Protein AF-A0A1G6KTE7-F1 (afdb_monomer_lite)

Sequence (61 aa):
MKKDNILFLLLAMITVAGIMCIGVAVAERSVWIAFIACIGIFLAMTIGFRLRKKNEARDER

pLDDT: mean 73.4, std 8.98, range [43.84, 86.44]

Structure (mmCIF, N/CA/C/O backbone):
data_AF-A0A1G6KTE7-F1
#
_entry.id   AF-A0A1G6KTE7-F1
#
loop_
_atom_site.group_PDB
_atom_site.id
_atom_site.type_symbol
_atom_site.label_atom_id
_atom_site.label_alt_id
_atom_site.label_comp_id
_atom_site.label_asym_id
_atom_site.label_entity_id
_atom_site.label_seq_id
_atom_site.pdbx_PDB_ins_code
_atom_site.Cartn_x
_atom_site.Cartn_y
_atom_site.Cartn_z
_atom_site.occupancy
_atom_site.B_iso_or_equiv
_atom_site.auth_seq_id
_atom_site.auth_comp_id
_atom_site.auth_asym_id
_atom_site.auth_atom_id
_atom_site.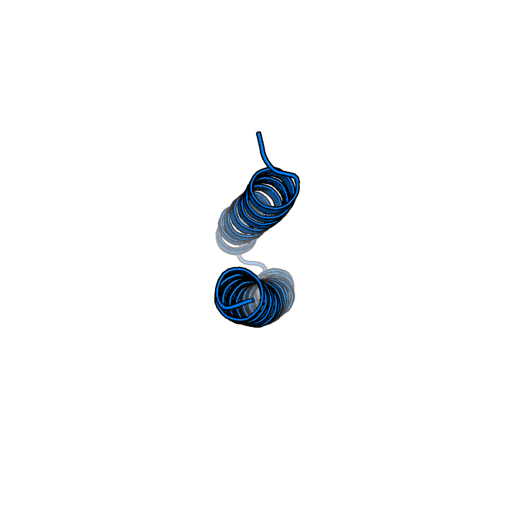pdbx_PDB_model_num
ATOM 1 N N . MET A 1 1 ? -16.164 16.429 10.485 1.00 50.66 1 MET A N 1
ATOM 2 C CA . MET A 1 1 ? -16.131 15.029 10.003 1.00 50.66 1 MET A CA 1
ATOM 3 C C . MET A 1 1 ? -15.764 14.111 11.159 1.00 50.66 1 MET A C 1
ATOM 5 O O . MET A 1 1 ? -14.894 14.486 11.937 1.00 50.66 1 MET A O 1
ATOM 9 N N . LYS A 1 2 ? -16.437 12.960 11.311 1.00 72.69 2 LYS A N 1
ATOM 10 C CA . LYS A 1 2 ? -16.102 11.963 12.347 1.00 72.69 2 LYS A CA 1
ATOM 11 C C . LYS A 1 2 ? -14.672 11.441 12.130 1.00 72.69 2 LYS A C 1
ATOM 13 O O . LYS A 1 2 ? -14.218 11.367 10.988 1.00 72.69 2 LYS A O 1
ATOM 18 N N . LYS A 1 3 ? -13.970 11.094 13.218 1.00 69.56 3 LYS A N 1
ATOM 19 C CA . LYS A 1 3 ? -12.575 10.606 13.181 1.00 69.56 3 LYS A CA 1
ATOM 20 C C . LYS A 1 3 ? -12.408 9.384 12.267 1.00 69.56 3 LYS A C 1
ATOM 22 O O . LYS A 1 3 ? -11.384 9.263 11.604 1.00 69.56 3 LYS A O 1
ATOM 27 N N . ASP A 1 4 ? -13.435 8.548 12.161 1.00 70.25 4 ASP A N 1
ATOM 28 C CA . ASP A 1 4 ? -13.432 7.357 11.308 1.00 70.25 4 ASP A CA 1
ATOM 29 C C . ASP A 1 4 ? -13.408 7.699 9.810 1.00 70.25 4 ASP A C 1
ATOM 31 O O . ASP A 1 4 ? -12.672 7.076 9.048 1.00 70.25 4 ASP A O 1
ATOM 35 N N . ASN A 1 5 ? -14.101 8.765 9.388 1.00 75.69 5 ASN A N 1
ATOM 36 C CA . ASN A 1 5 ? -14.068 9.227 7.994 1.00 75.69 5 ASN A CA 1
ATOM 37 C C . ASN A 1 5 ? -12.683 9.757 7.609 1.00 75.69 5 ASN A C 1
ATOM 39 O O . ASN A 1 5 ? -12.255 9.591 6.472 1.00 75.69 5 ASN A O 1
ATOM 43 N N . ILE A 1 6 ? -11.970 10.372 8.557 1.00 82.69 6 ILE A N 1
ATOM 44 C CA . ILE A 1 6 ? -10.603 10.858 8.341 1.00 82.69 6 ILE A CA 1
ATOM 45 C C . ILE A 1 6 ? -9.639 9.676 8.211 1.00 82.69 6 ILE A C 1
ATOM 47 O O . ILE A 1 6 ? -8.813 9.681 7.307 1.00 82.69 6 ILE A O 1
ATOM 51 N N . LEU A 1 7 ? -9.770 8.641 9.049 1.00 78.38 7 LEU A N 1
ATOM 52 C CA . LEU A 1 7 ? -8.966 7.417 8.938 1.00 78.38 7 LEU A CA 1
ATOM 53 C C . LEU A 1 7 ? -9.214 6.686 7.614 1.00 78.38 7 LEU A C 1
ATOM 55 O O . LEU A 1 7 ? -8.265 6.223 6.983 1.00 78.38 7 LEU A O 1
ATOM 59 N N . PHE A 1 8 ? -10.469 6.618 7.172 1.00 78.12 8 PHE A N 1
ATOM 60 C CA . PHE A 1 8 ? -10.823 6.019 5.889 1.00 78.12 8 PHE A CA 1
ATOM 61 C C . PHE A 1 8 ? -10.261 6.823 4.711 1.00 78.12 8 PHE A C 1
ATOM 63 O O . PHE A 1 8 ? -9.696 6.247 3.783 1.00 78.12 8 PHE A O 1
ATOM 70 N N . LEU A 1 9 ? -10.346 8.154 4.778 1.00 81.44 9 LEU A N 1
ATOM 71 C CA . LEU A 1 9 ? -9.785 9.051 3.771 1.00 81.44 9 LEU A CA 1
ATOM 72 C C . LEU A 1 9 ? -8.258 8.913 3.675 1.00 81.44 9 LEU A C 1
ATOM 74 O O . LEU A 1 9 ? -7.721 8.819 2.576 1.00 81.44 9 LEU A O 1
ATOM 78 N N . LEU A 1 10 ? -7.562 8.848 4.813 1.00 81.75 10 LEU A N 1
ATOM 79 C CA . LEU A 1 10 ? -6.104 8.702 4.871 1.00 81.75 10 LEU A CA 1
ATOM 80 C C . LEU A 1 10 ? -5.653 7.345 4.312 1.00 81.75 10 LEU A C 1
ATOM 82 O O . LEU A 1 10 ? -4.702 7.274 3.534 1.00 81.75 10 LEU A O 1
ATOM 86 N N . LEU A 1 11 ? -6.381 6.275 4.644 1.00 80.50 11 LEU A N 1
ATOM 87 C CA . LEU A 1 11 ? -6.136 4.944 4.097 1.00 80.50 11 LEU A CA 1
ATOM 88 C C . LEU A 1 11 ? -6.370 4.900 2.578 1.00 80.50 11 LEU A C 1
ATOM 90 O O . LEU A 1 11 ? -5.558 4.334 1.844 1.00 80.50 11 LEU A O 1
ATOM 94 N N . ALA A 1 12 ? -7.448 5.522 2.097 1.00 81.19 12 ALA A N 1
ATOM 95 C CA . ALA A 1 12 ? -7.742 5.624 0.671 1.00 81.19 12 ALA A CA 1
ATOM 96 C C . ALA A 1 12 ? -6.645 6.401 -0.074 1.00 81.19 12 ALA A C 1
ATOM 98 O O . ALA A 1 12 ? -6.185 5.958 -1.124 1.00 81.19 12 ALA A O 1
ATOM 99 N N . MET A 1 13 ? -6.163 7.506 0.499 1.00 85.56 13 MET A N 1
ATOM 100 C CA . MET A 1 13 ? -5.097 8.326 -0.080 1.00 85.56 13 MET A CA 1
ATOM 101 C C . MET A 1 13 ? -3.777 7.551 -0.211 1.00 85.56 13 MET A C 1
ATOM 103 O O . MET A 1 13 ? -3.152 7.574 -1.271 1.00 85.56 13 MET A O 1
ATOM 107 N N . ILE A 1 14 ? -3.392 6.796 0.824 1.00 81.38 14 ILE A N 1
ATOM 108 C CA . ILE A 1 14 ? -2.213 5.911 0.801 1.00 81.38 14 ILE A CA 1
ATOM 109 C C . ILE A 1 14 ? -2.368 4.811 -0.255 1.00 81.38 14 ILE A C 1
ATOM 111 O O . ILE A 1 14 ? -1.420 4.493 -0.970 1.00 81.38 14 ILE A O 1
ATOM 115 N N . THR A 1 15 ? -3.570 4.249 -0.385 1.00 82.75 15 THR A N 1
ATOM 116 C CA . THR A 1 15 ? -3.854 3.188 -1.360 1.00 82.75 15 THR A CA 1
ATOM 117 C C . THR A 1 15 ? -3.734 3.702 -2.795 1.00 82.75 15 THR A C 1
ATOM 119 O O . THR A 1 15 ? -3.077 3.070 -3.619 1.00 82.75 15 THR A O 1
ATOM 122 N N . VAL A 1 16 ? -4.311 4.871 -3.095 1.00 86.44 16 VAL A N 1
ATOM 123 C CA . VAL A 1 16 ? -4.204 5.511 -4.417 1.00 86.44 16 VAL A CA 1
ATOM 124 C C . VAL A 1 16 ? -2.749 5.844 -4.749 1.00 86.44 16 VAL A C 1
ATOM 126 O O . VAL A 1 16 ? -2.299 5.538 -5.852 1.00 86.44 16 VAL A O 1
ATOM 129 N N . ALA A 1 17 ? -1.991 6.388 -3.793 1.00 82.69 17 ALA A N 1
ATOM 130 C CA . ALA A 1 17 ? -0.563 6.648 -3.975 1.00 82.69 17 ALA A CA 1
ATOM 131 C C . ALA A 1 17 ? 0.227 5.357 -4.273 1.00 82.69 17 ALA A C 1
ATOM 133 O O . ALA A 1 17 ? 1.071 5.340 -5.167 1.00 82.69 17 ALA A O 1
ATOM 134 N N . GLY A 1 18 ? -0.094 4.251 -3.593 1.00 76.62 18 GLY A N 1
ATOM 135 C CA . GLY A 1 18 ? 0.510 2.941 -3.849 1.00 76.62 18 GLY A CA 1
ATOM 136 C C . GLY A 1 18 ? 0.219 2.400 -5.254 1.00 76.62 18 GLY A C 1
ATOM 137 O O . GLY A 1 18 ? 1.133 1.935 -5.933 1.00 76.62 18 GLY A O 1
ATOM 138 N N . ILE A 1 19 ? -1.029 2.511 -5.725 1.00 80.19 19 ILE A N 1
ATOM 139 C CA . ILE A 1 19 ? -1.418 2.110 -7.090 1.00 80.19 19 ILE A CA 1
ATOM 140 C C . ILE A 1 19 ? -0.700 2.977 -8.138 1.00 80.19 19 ILE A C 1
ATOM 142 O O . ILE A 1 19 ? -0.260 2.469 -9.169 1.00 80.19 19 ILE A O 1
ATOM 146 N N . MET A 1 20 ? -0.519 4.270 -7.866 1.00 81.00 20 MET A N 1
ATOM 147 C CA . MET A 1 20 ? 0.195 5.181 -8.763 1.00 81.00 20 MET A CA 1
ATOM 148 C C . MET A 1 20 ? 1.675 4.792 -8.914 1.00 81.00 20 MET A C 1
ATOM 150 O O . MET A 1 20 ? 2.177 4.720 -10.035 1.00 81.00 20 MET A O 1
ATOM 154 N N . CYS A 1 21 ? 2.349 4.439 -7.814 1.00 70.94 21 CYS A N 1
ATOM 155 C CA . CYS A 1 21 ? 3.722 3.921 -7.847 1.00 70.94 21 CYS A CA 1
ATOM 156 C C . CYS A 1 21 ? 3.845 2.609 -8.638 1.00 70.94 21 CYS A C 1
ATOM 158 O O . CYS A 1 21 ? 4.869 2.374 -9.274 1.00 70.94 21 CYS A O 1
ATOM 160 N N . ILE A 1 22 ? 2.804 1.772 -8.656 1.00 70.38 22 ILE A N 1
ATOM 161 C CA . ILE A 1 22 ? 2.778 0.544 -9.469 1.00 70.38 22 ILE A CA 1
ATOM 162 C C . ILE A 1 22 ? 2.736 0.867 -10.954 1.00 70.38 22 ILE A C 1
ATOM 164 O O . ILE A 1 22 ? 3.462 0.244 -11.722 1.00 70.38 22 ILE A O 1
ATOM 168 N N . GLY A 1 23 ? 1.936 1.855 -11.361 1.00 69.25 23 GLY A N 1
ATOM 169 C CA . GLY A 1 23 ? 1.908 2.317 -12.750 1.00 69.25 23 GLY A CA 1
ATOM 170 C C . GLY A 1 23 ? 3.290 2.764 -13.237 1.00 69.25 23 GLY A C 1
ATOM 171 O O . GLY A 1 23 ? 3.707 2.387 -14.330 1.00 69.25 23 GLY A O 1
ATOM 172 N N . VAL A 1 24 ? 4.033 3.482 -12.389 1.00 71.50 24 VAL A N 1
ATOM 173 C CA . VAL A 1 24 ? 5.415 3.908 -12.673 1.00 71.50 24 VAL A CA 1
ATOM 174 C C . VAL A 1 24 ? 6.372 2.709 -12.722 1.00 71.50 24 VAL A C 1
ATOM 176 O O . VAL A 1 24 ? 7.146 2.576 -13.665 1.00 71.50 24 VAL A O 1
ATOM 179 N N . ALA A 1 25 ? 6.268 1.780 -11.770 1.00 64.88 25 ALA A N 1
ATOM 180 C CA . ALA A 1 25 ? 7.092 0.571 -11.718 1.00 64.88 25 ALA A CA 1
ATOM 181 C C . ALA A 1 25 ? 6.911 -0.351 -12.937 1.00 64.88 25 ALA A C 1
ATOM 183 O O . ALA A 1 25 ? 7.870 -0.953 -13.425 1.00 64.88 25 ALA A O 1
ATOM 184 N N . VAL A 1 26 ? 5.673 -0.460 -13.429 1.00 65.94 26 VAL A N 1
ATOM 185 C CA . VAL A 1 26 ? 5.333 -1.212 -14.643 1.00 65.94 26 VAL A CA 1
ATOM 186 C C . VAL A 1 26 ? 5.875 -0.501 -15.886 1.00 65.94 26 VAL A C 1
ATOM 188 O O . VAL A 1 26 ? 6.406 -1.171 -16.772 1.00 65.94 26 VAL A O 1
ATOM 191 N N . ALA A 1 27 ? 5.807 0.835 -15.937 1.00 68.31 27 ALA A N 1
ATOM 192 C CA . ALA A 1 27 ? 6.342 1.632 -17.043 1.00 68.31 27 ALA A CA 1
ATOM 193 C C . ALA A 1 27 ? 7.872 1.520 -17.178 1.00 68.31 27 ALA A C 1
ATOM 195 O O . ALA A 1 27 ? 8.377 1.432 -18.295 1.00 68.31 27 ALA A O 1
ATOM 196 N N . GLU A 1 28 ? 8.608 1.429 -16.066 1.00 69.00 28 GLU A N 1
ATOM 197 C CA . GLU A 1 28 ? 10.069 1.236 -16.073 1.00 69.00 28 GLU A CA 1
ATOM 198 C C . GLU A 1 28 ? 10.516 -0.224 -16.302 1.00 69.00 28 GLU A C 1
ATOM 200 O O . GLU A 1 28 ? 11.710 -0.520 -16.316 1.00 69.00 28 GLU A O 1
ATOM 205 N N . ARG A 1 29 ? 9.580 -1.162 -16.522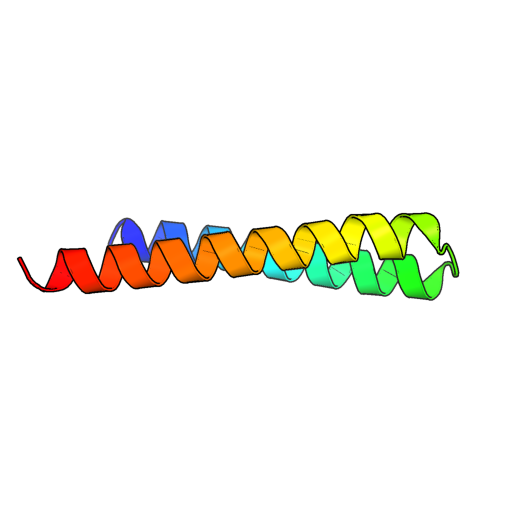 1.00 63.16 29 ARG A N 1
ATOM 206 C CA . ARG A 1 29 ? 9.850 -2.588 -16.803 1.00 63.16 29 ARG A CA 1
ATOM 207 C C . ARG A 1 29 ? 10.664 -3.311 -15.715 1.00 63.16 29 ARG A C 1
ATOM 209 O O . ARG A 1 29 ? 11.339 -4.303 -15.996 1.00 63.16 29 ARG A O 1
ATOM 216 N N . SER A 1 30 ? 10.586 -2.854 -14.465 1.00 62.34 30 SER A N 1
ATOM 217 C CA . SER A 1 30 ? 11.374 -3.402 -13.358 1.00 62.34 30 SER A CA 1
ATOM 218 C C . SER A 1 30 ? 10.552 -4.395 -12.525 1.00 62.34 30 SER A C 1
ATOM 220 O O . SER A 1 30 ? 9.732 -4.024 -11.683 1.00 62.34 30 SER A O 1
ATOM 222 N N . VAL A 1 31 ? 10.773 -5.693 -12.765 1.00 67.94 31 VAL A N 1
ATOM 223 C CA . VAL A 1 31 ? 10.021 -6.817 -12.157 1.00 67.94 31 VAL A CA 1
ATOM 224 C C . VAL A 1 31 ? 10.093 -6.817 -10.622 1.00 67.94 31 VAL A C 1
ATOM 226 O O . VAL A 1 31 ? 9.128 -7.180 -9.951 1.00 67.94 31 VAL A O 1
ATOM 229 N N . TRP A 1 32 ? 11.208 -6.356 -10.053 1.00 70.38 32 TRP A N 1
ATOM 230 C CA . TRP A 1 32 ? 11.408 -6.275 -8.602 1.00 70.38 32 TRP A CA 1
ATOM 231 C C . TRP A 1 32 ? 10.464 -5.279 -7.919 1.00 70.38 32 TRP A C 1
ATOM 233 O O . TRP A 1 32 ? 9.892 -5.578 -6.870 1.00 70.38 32 TRP A O 1
ATOM 243 N N . ILE A 1 33 ? 10.262 -4.109 -8.529 1.00 71.75 33 ILE A N 1
ATOM 244 C CA . ILE A 1 33 ? 9.415 -3.052 -7.961 1.00 71.75 33 ILE A CA 1
ATOM 245 C C . ILE A 1 33 ? 7.940 -3.449 -8.081 1.00 71.75 33 ILE A C 1
ATOM 247 O O . ILE A 1 33 ? 7.168 -3.247 -7.143 1.00 71.75 33 ILE A O 1
ATOM 251 N N . ALA A 1 34 ? 7.562 -4.112 -9.178 1.00 70.94 34 ALA A N 1
ATOM 252 C CA . ALA A 1 34 ? 6.228 -4.685 -9.334 1.00 70.94 34 ALA A CA 1
ATOM 253 C C . ALA A 1 34 ? 5.897 -5.702 -8.222 1.00 70.94 34 ALA A C 1
ATOM 255 O O . ALA A 1 34 ? 4.788 -5.689 -7.689 1.00 70.94 34 ALA A O 1
ATOM 256 N N . PHE A 1 35 ? 6.857 -6.541 -7.818 1.00 79.44 35 PHE A N 1
ATOM 257 C CA . PHE A 1 35 ? 6.653 -7.548 -6.772 1.00 79.44 35 PHE A CA 1
ATOM 258 C C . PHE A 1 35 ? 6.439 -6.924 -5.383 1.00 79.44 35 PHE A C 1
ATOM 260 O O . PHE A 1 35 ? 5.475 -7.254 -4.690 1.00 79.44 35 PHE A O 1
ATOM 267 N N . ILE A 1 36 ? 7.290 -5.966 -5.003 1.00 77.44 36 ILE A N 1
ATOM 2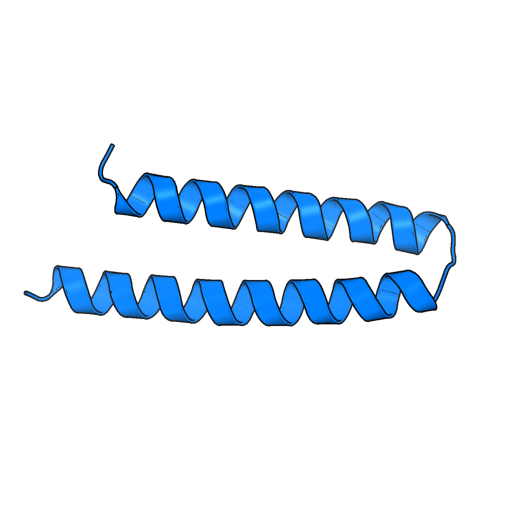68 C CA . ILE A 1 36 ? 7.171 -5.218 -3.738 1.00 77.44 36 ILE A CA 1
ATOM 269 C C . ILE A 1 36 ? 5.837 -4.476 -3.662 1.00 77.44 36 ILE A C 1
ATOM 271 O O . ILE A 1 36 ? 5.167 -4.476 -2.628 1.00 77.44 36 ILE A O 1
ATOM 275 N N . ALA A 1 37 ? 5.423 -3.867 -4.765 1.00 72.44 37 ALA A N 1
ATOM 276 C CA . ALA A 1 37 ? 4.218 -3.069 -4.784 1.00 72.44 37 ALA A CA 1
ATOM 277 C C . ALA A 1 37 ? 2.936 -3.930 -4.804 1.00 72.44 37 ALA A C 1
ATOM 279 O O . ALA A 1 37 ? 1.942 -3.564 -4.175 1.00 72.44 37 ALA A O 1
ATOM 280 N N . CYS A 1 38 ? 2.981 -5.125 -5.403 1.00 79.94 38 CYS A N 1
ATOM 281 C CA . CYS A 1 38 ? 1.907 -6.117 -5.307 1.00 79.94 38 CYS A CA 1
ATOM 282 C C . CYS A 1 38 ? 1.675 -6.566 -3.849 1.00 79.94 38 CYS A C 1
ATOM 284 O O . CYS A 1 38 ? 0.537 -6.590 -3.375 1.00 79.94 38 CYS A O 1
ATOM 286 N N . ILE A 1 39 ? 2.755 -6.816 -3.096 1.00 84.38 39 ILE A N 1
ATOM 287 C CA . ILE A 1 39 ? 2.690 -7.115 -1.653 1.00 84.38 39 ILE A CA 1
ATOM 288 C C . ILE A 1 39 ? 2.116 -5.922 -0.873 1.00 84.38 39 ILE A C 1
ATOM 290 O O . ILE A 1 39 ? 1.267 -6.103 0.004 1.00 84.38 39 ILE A O 1
ATOM 294 N N . GLY A 1 40 ? 2.533 -4.699 -1.217 1.00 79.31 40 GLY A N 1
ATOM 295 C CA . GLY A 1 40 ? 2.030 -3.463 -0.614 1.00 79.31 40 GLY A CA 1
ATOM 296 C C . GLY A 1 40 ? 0.519 -3.279 -0.784 1.00 79.31 40 GLY A C 1
ATOM 297 O O . GLY A 1 40 ? -0.173 -2.994 0.195 1.00 79.31 40 GLY A O 1
ATOM 298 N N . ILE A 1 41 ? -0.017 -3.512 -1.989 1.00 78.06 41 ILE A N 1
ATOM 299 C CA . ILE A 1 41 ? -1.470 -3.489 -2.232 1.00 78.06 41 ILE A CA 1
ATOM 300 C C . ILE A 1 41 ? -2.175 -4.567 -1.420 1.00 78.06 41 ILE A C 1
ATOM 302 O O . ILE A 1 41 ? -3.211 -4.291 -0.813 1.00 78.06 41 ILE A O 1
ATOM 306 N N . PHE A 1 42 ? -1.640 -5.788 -1.406 1.00 83.69 42 PHE A N 1
ATOM 307 C CA . PHE A 1 42 ? -2.295 -6.904 -0.733 1.00 83.69 42 PHE A CA 1
ATOM 308 C C . PHE A 1 42 ? -2.464 -6.633 0.769 1.00 83.69 42 PHE A C 1
ATOM 310 O O . PHE A 1 42 ? -3.544 -6.852 1.328 1.00 83.69 42 PHE A O 1
ATOM 317 N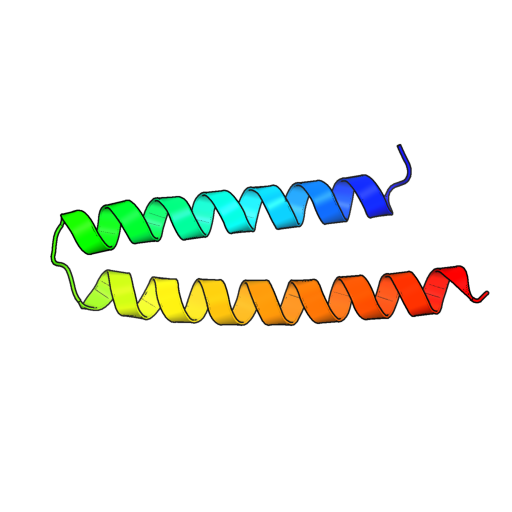 N . LEU A 1 43 ? -1.430 -6.069 1.402 1.00 82.06 43 LEU A N 1
ATOM 318 C CA . LEU A 1 43 ? -1.458 -5.627 2.798 1.00 82.06 43 LEU A CA 1
ATOM 319 C C . LEU A 1 43 ? -2.407 -4.441 3.020 1.00 82.06 43 LEU A C 1
ATOM 321 O O . LEU A 1 43 ? -3.176 -4.442 3.983 1.00 82.06 43 LEU A O 1
ATOM 325 N N . ALA A 1 44 ? -2.406 -3.449 2.125 1.00 80.38 44 ALA A N 1
ATOM 326 C CA . ALA A 1 44 ? -3.309 -2.301 2.215 1.00 80.38 44 ALA A CA 1
ATOM 327 C C . ALA A 1 44 ? -4.786 -2.724 2.113 1.00 80.38 44 ALA A C 1
ATOM 329 O O . ALA A 1 44 ? -5.612 -2.277 2.913 1.00 80.38 44 ALA A O 1
ATOM 330 N N . MET A 1 45 ? -5.113 -3.651 1.205 1.00 80.56 45 MET A N 1
ATOM 331 C CA . MET A 1 45 ? -6.451 -4.237 1.093 1.00 80.56 45 MET A CA 1
ATOM 332 C C . MET A 1 45 ? -6.857 -4.973 2.369 1.00 80.56 45 MET A C 1
ATOM 334 O O . MET A 1 45 ? -7.950 -4.738 2.884 1.00 80.56 45 MET A O 1
ATOM 338 N N . THR A 1 46 ? -5.997 -5.837 2.917 1.00 82.44 46 THR A N 1
ATOM 339 C CA . THR A 1 46 ? -6.333 -6.591 4.140 1.00 82.44 46 THR A CA 1
ATOM 340 C C . THR A 1 46 ? -6.540 -5.675 5.344 1.00 82.44 46 THR A C 1
ATOM 342 O O . THR A 1 46 ? -7.460 -5.893 6.138 1.00 82.44 46 THR A O 1
ATOM 345 N N . ILE A 1 47 ? -5.732 -4.621 5.472 1.00 81.00 47 ILE A N 1
ATOM 346 C CA . ILE A 1 47 ? -5.888 -3.597 6.510 1.00 81.00 47 ILE A CA 1
ATOM 347 C C . ILE A 1 47 ? -7.201 -2.828 6.317 1.00 81.00 47 ILE A C 1
ATOM 349 O O . ILE A 1 47 ? -7.959 -2.685 7.278 1.00 81.00 47 ILE A O 1
ATOM 353 N N . GLY A 1 48 ? -7.529 -2.413 5.091 1.00 77.75 48 GLY A N 1
ATOM 354 C CA . GLY A 1 48 ? -8.785 -1.725 4.784 1.00 77.75 48 GLY A CA 1
ATOM 355 C C . GLY A 1 48 ? -10.030 -2.557 5.058 1.00 77.75 48 GLY A C 1
ATOM 356 O O . GLY A 1 48 ? -10.977 -2.055 5.665 1.00 77.75 48 GLY A O 1
ATOM 357 N N . PHE A 1 49 ? -10.010 -3.850 4.727 1.00 78.12 49 PHE A N 1
ATOM 358 C CA . PHE A 1 49 ? -11.095 -4.771 5.072 1.00 78.12 49 PHE A CA 1
ATOM 359 C C . PHE A 1 49 ? -11.255 -4.942 6.589 1.00 78.12 49 PHE A C 1
ATOM 361 O O . PHE A 1 49 ? -12.381 -4.950 7.088 1.00 78.12 49 PHE A O 1
ATOM 368 N N . ARG A 1 50 ? -10.154 -5.023 7.354 1.00 78.19 50 ARG A N 1
ATOM 369 C CA . ARG A 1 50 ? -10.218 -5.086 8.828 1.00 78.19 50 ARG A CA 1
ATOM 370 C C . ARG A 1 50 ? -10.735 -3.790 9.445 1.00 78.19 50 ARG A C 1
ATOM 372 O O . ARG A 1 50 ? -11.515 -3.857 10.390 1.00 78.19 50 ARG A O 1
ATOM 379 N N . LEU A 1 51 ? -10.327 -2.631 8.929 1.00 72.81 51 LEU A N 1
ATOM 380 C CA . LEU A 1 51 ? -10.805 -1.321 9.384 1.00 72.81 51 LEU A CA 1
ATOM 381 C C . LEU A 1 51 ? -12.297 -1.139 9.107 1.00 72.81 51 LEU A C 1
ATOM 383 O O . LEU A 1 51 ? -13.022 -0.743 10.014 1.00 72.81 51 LEU A O 1
ATOM 387 N N . ARG A 1 52 ? -12.770 -1.515 7.912 1.00 69.50 52 ARG A N 1
ATOM 388 C CA . ARG A 1 52 ? -14.200 -1.511 7.575 1.00 69.50 52 ARG A CA 1
ATOM 389 C C . ARG A 1 52 ? -15.004 -2.407 8.516 1.00 69.50 52 ARG A C 1
ATOM 391 O O . ARG A 1 52 ? -15.951 -1.932 9.130 1.00 69.50 52 ARG A O 1
ATOM 398 N N . LYS A 1 53 ? -14.563 -3.654 8.712 1.00 68.25 53 LYS A N 1
ATOM 399 C CA . LYS A 1 53 ? -15.224 -4.615 9.609 1.00 68.25 53 LYS A CA 1
ATOM 400 C C . LYS A 1 53 ? -15.247 -4.140 11.067 1.00 68.25 53 LYS A C 1
ATOM 402 O O . LYS A 1 53 ? -16.210 -4.375 11.786 1.00 68.25 53 LYS A O 1
ATOM 407 N N . LYS A 1 54 ? -14.186 -3.459 11.518 1.00 68.12 54 LYS A N 1
ATOM 408 C CA . LYS A 1 54 ? -14.113 -2.871 12.864 1.00 68.12 54 LYS A CA 1
ATOM 409 C C . LYS A 1 54 ? -15.026 -1.652 13.012 1.00 68.12 54 LYS A C 1
ATOM 411 O O . LYS A 1 54 ? -15.522 -1.419 14.107 1.00 68.12 54 LYS A O 1
ATOM 416 N N . ASN A 1 55 ? -15.222 -0.884 11.943 1.00 66.44 55 ASN A N 1
ATOM 417 C CA . ASN A 1 55 ? -16.114 0.268 11.941 1.00 66.44 55 ASN A CA 1
ATOM 418 C C . ASN A 1 55 ? -17.589 -0.163 11.932 1.00 66.44 55 ASN A C 1
ATOM 420 O O . ASN A 1 55 ? -18.362 0.364 12.720 1.00 66.44 55 ASN A O 1
ATOM 424 N N . GLU A 1 56 ? -17.946 -1.175 11.134 1.00 67.56 56 GLU A N 1
ATOM 425 C CA . GLU A 1 56 ? -19.279 -1.806 11.145 1.00 67.56 56 GLU A CA 1
ATOM 426 C C . GLU A 1 56 ? -19.611 -2.359 12.548 1.00 67.56 56 GLU A C 1
ATOM 428 O O . GLU A 1 56 ? -20.627 -1.997 13.127 1.00 67.56 56 GLU A O 1
ATOM 433 N N . ALA A 1 57 ? -18.682 -3.089 13.181 1.00 60.56 57 ALA A N 1
ATOM 434 C CA . ALA A 1 57 ? -18.868 -3.614 14.541 1.00 60.56 57 ALA A CA 1
ATOM 435 C C . ALA A 1 57 ? -18.902 -2.546 15.660 1.00 60.56 57 ALA A C 1
ATOM 437 O O . ALA A 1 57 ? -19.241 -2.862 16.802 1.00 60.56 57 ALA A O 1
ATOM 438 N N . ARG A 1 58 ? -18.480 -1.303 15.381 1.00 59.69 58 ARG A N 1
ATOM 439 C CA . ARG A 1 58 ? -18.509 -0.181 16.337 1.00 59.69 58 ARG A CA 1
A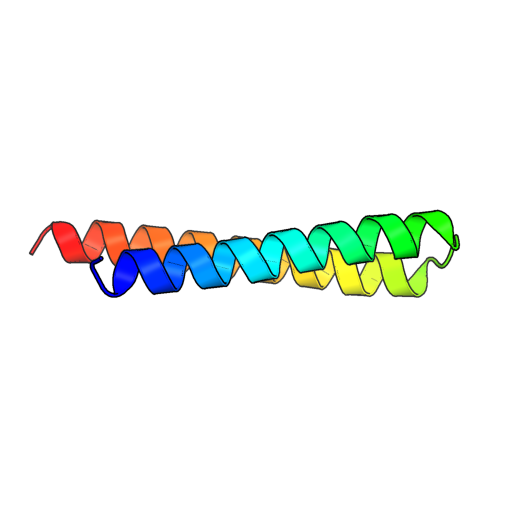TOM 440 C C . ARG A 1 58 ? -19.817 0.607 16.243 1.00 59.69 58 ARG A C 1
ATOM 442 O O . ARG A 1 58 ? -20.205 1.193 17.244 1.00 59.69 58 ARG A O 1
ATOM 449 N N . ASP A 1 59 ? -20.454 0.630 15.073 1.00 56.50 59 ASP A N 1
ATOM 450 C CA . ASP A 1 59 ? -21.737 1.312 14.843 1.00 56.50 59 ASP A CA 1
ATOM 451 C C . ASP A 1 59 ? -22.926 0.513 15.429 1.00 56.50 59 ASP A C 1
ATOM 453 O O . ASP A 1 59 ? -23.967 1.085 15.721 1.00 56.50 59 ASP A O 1
ATOM 457 N N . GLU A 1 60 ? -22.751 -0.791 15.687 1.00 52.88 60 GLU A N 1
ATOM 458 C CA . GLU A 1 60 ? -23.735 -1.662 16.361 1.00 52.88 60 GLU A CA 1
ATOM 459 C C . GLU A 1 60 ? -23.747 -1.556 17.911 1.00 52.88 60 GLU A C 1
ATOM 461 O O . GLU A 1 60 ? -24.424 -2.351 18.567 1.00 52.88 60 GLU A O 1
ATOM 466 N N . ARG A 1 61 ? -23.014 -0.6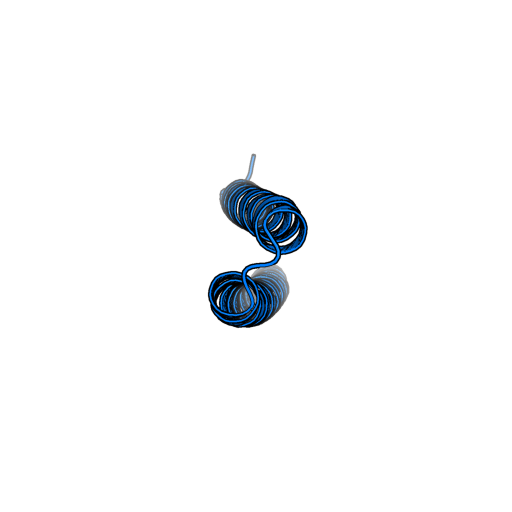10 18.527 1.00 43.84 61 ARG A N 1
ATOM 467 C CA . ARG A 1 61 ? -23.028 -0.360 19.987 1.00 43.84 61 ARG A CA 1
ATOM 468 C C . ARG A 1 61 ? -23.480 1.042 20.367 1.00 43.84 61 ARG A C 1
ATOM 470 O O . ARG A 1 61 ? -22.975 2.012 19.763 1.00 43.84 61 ARG A O 1
#

Radius of gyration: 14.57 Å; chains: 1; bounding box: 35×23×37 Å

Foldseek 3Di:
DDPLVVVLVVLVVVLVVLVVQLVVCVVVVPPVSNVVSVVVNVVSVVVNVVSVVVVVVVVVD

InterPro domains:
  IPR035211 Protein of unknown function DUF5325 [PF17259] (1-54)

Organism: NCBI:txid1464122

Secondary structure (DSSP, 8-state):
--HHHHHHHHHHHHHHHHHHHHHHHHHTT-HHHHHHHHHHHHHHHHHHHHHHHHHHHHHT-